Protein AF-A0A4Y2Q622-F1 (afdb_monomer_lite)

pLDDT: mean 90.18, std 12.67, range [44.5, 98.25]

Foldseek 3Di:
DPDPVQQQAQDDDDQVVQADPVVRDTDDPVVV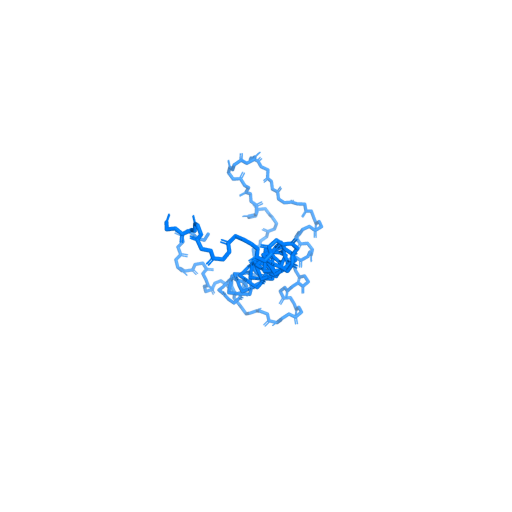VVLVCVCVVVVPGHVNSVVVVVVVVVVVVVVVVVVVVVVVVVVVVVVVCVVCVPCPPPDD

Secondary structure (DSSP, 8-state):
--SGGGGG--SPPPGGG-EETTTTEE--HHHHHHHHHHHHHTT--SHHHHHHHHHHHHHHHHHHHHHHHHHHHHHHHHHHHHH-GGGTT---

Organism: Araneus ventricosus (NCBI:txid182803)

Structure (mmCIF, N/CA/C/O backbone):
data_AF-A0A4Y2Q622-F1
#
_entry.id   AF-A0A4Y2Q622-F1
#
loop_
_atom_site.group_PDB
_atom_site.id
_atom_site.type_symbol
_atom_site.label_atom_id
_atom_site.label_alt_id
_atom_site.label_comp_id
_atom_site.label_asym_id
_atom_site.label_entity_id
_atom_site.label_seq_id
_atom_site.pdbx_PDB_ins_code
_atom_site.Cartn_x
_atom_site.Cartn_y
_atom_site.Cartn_z
_atom_site.occupancy
_atom_site.B_iso_or_equiv
_atom_site.auth_seq_id
_atom_site.auth_comp_id
_atom_site.auth_asym_id
_atom_site.auth_atom_id
_atom_site.pdbx_PDB_model_num
ATOM 1 N N . MET A 1 1 ? 4.887 -7.782 10.036 1.00 70.38 1 MET A N 1
ATOM 2 C CA . MET A 1 1 ? 3.798 -8.775 10.204 1.00 70.38 1 MET A CA 1
ATOM 3 C C . MET A 1 1 ? 4.454 -10.018 10.758 1.00 70.38 1 MET A C 1
ATOM 5 O O . MET A 1 1 ? 5.055 -10.775 10.011 1.00 70.38 1 MET A O 1
ATOM 9 N N . ASP A 1 2 ? 4.427 -10.162 12.077 1.00 79.50 2 ASP A N 1
ATOM 10 C CA . ASP A 1 2 ? 5.351 -11.076 12.773 1.00 79.50 2 ASP 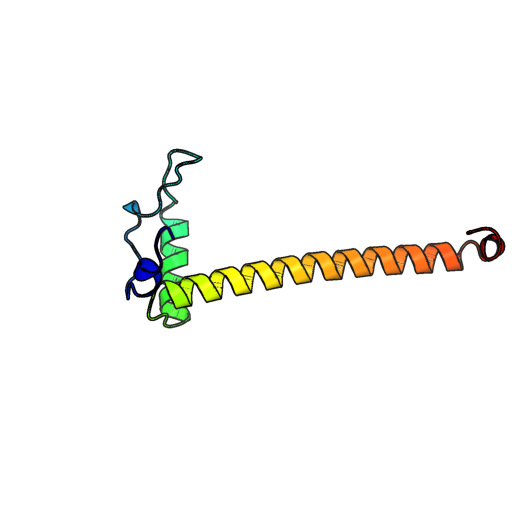A CA 1
ATOM 11 C C . ASP A 1 2 ? 4.650 -12.379 13.183 1.00 79.50 2 ASP A C 1
ATOM 13 O O . ASP A 1 2 ? 5.258 -13.294 13.728 1.00 79.50 2 ASP A O 1
ATOM 17 N N . SER A 1 3 ? 3.350 -12.465 12.897 1.00 88.75 3 SER A N 1
ATOM 18 C CA . SER A 1 3 ? 2.530 -13.662 13.011 1.00 88.75 3 SER A CA 1
ATOM 19 C C . SER A 1 3 ? 1.401 -13.611 11.982 1.00 88.75 3 SER A C 1
ATOM 21 O O . SER A 1 3 ? 0.989 -12.536 11.542 1.00 88.75 3 SER A O 1
ATOM 23 N N . HIS A 1 4 ? 0.886 -14.782 11.607 1.00 90.00 4 HIS A N 1
ATOM 24 C CA . HIS A 1 4 ? -0.193 -14.883 10.623 1.00 90.00 4 HIS A CA 1
ATOM 25 C C . HIS A 1 4 ? -1.521 -14.307 11.142 1.00 90.00 4 HIS A C 1
ATOM 27 O O . HIS A 1 4 ? -2.270 -13.723 10.377 1.00 90.00 4 HIS A O 1
ATOM 33 N N . GLN A 1 5 ? -1.762 -14.361 12.456 1.00 93.50 5 GLN A N 1
ATOM 34 C CA . GLN A 1 5 ? -2.954 -13.774 13.085 1.00 93.50 5 GLN A CA 1
ATOM 35 C C . GLN A 1 5 ? -3.098 -12.268 12.837 1.00 93.50 5 GLN A C 1
ATOM 37 O O . GLN A 1 5 ? -4.215 -11.765 12.822 1.00 93.50 5 GLN A O 1
ATOM 42 N N . LYS A 1 6 ? -1.990 -11.547 12.606 1.00 90.62 6 LYS A N 1
ATOM 43 C CA . LYS A 1 6 ? -2.047 -10.113 12.294 1.00 90.62 6 LYS A CA 1
ATOM 44 C C . LYS A 1 6 ? -2.763 -9.823 10.974 1.00 90.62 6 LYS A C 1
ATOM 46 O O . LYS A 1 6 ? -3.210 -8.703 10.787 1.00 90.62 6 LYS A O 1
ATOM 51 N N . PHE A 1 7 ? -2.867 -10.791 10.060 1.00 94.81 7 PHE A N 1
ATOM 52 C CA . PHE A 1 7 ? -3.601 -10.624 8.801 1.00 94.81 7 PHE A CA 1
ATOM 53 C C . PHE A 1 7 ? -5.112 -10.532 9.024 1.00 94.81 7 PHE A C 1
ATOM 55 O O . PHE A 1 7 ? -5.787 -9.825 8.282 1.00 94.81 7 PHE A O 1
ATOM 62 N 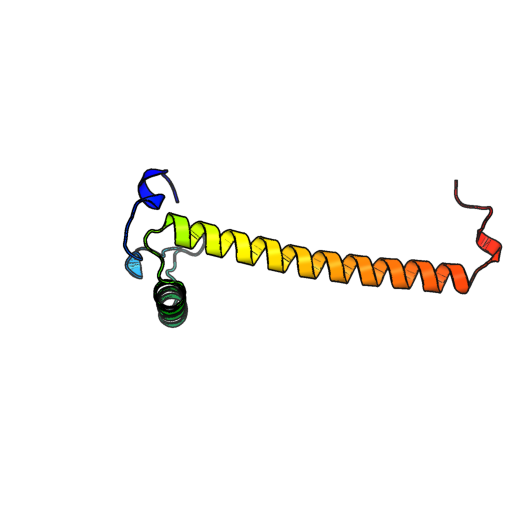N . ASP A 1 8 ? -5.620 -11.187 10.068 1.00 96.38 8 ASP A N 1
ATOM 63 C CA . ASP A 1 8 ? -7.045 -11.217 10.399 1.00 96.38 8 ASP A CA 1
ATOM 64 C C . ASP A 1 8 ? -7.504 -9.954 11.152 1.00 96.38 8 ASP A C 1
ATOM 66 O O . ASP A 1 8 ? -8.687 -9.802 11.447 1.00 96.38 8 ASP A O 1
ATOM 70 N N . GLU A 1 9 ? -6.594 -9.032 11.487 1.00 95.56 9 GLU A N 1
ATOM 71 C CA . GLU A 1 9 ? -6.942 -7.793 12.183 1.00 95.56 9 GLU A CA 1
ATOM 72 C C . GLU A 1 9 ? -7.817 -6.896 11.302 1.00 95.56 9 GLU A C 1
ATOM 74 O O . GLU A 1 9 ? -7.369 -6.375 10.282 1.00 95.56 9 GLU A O 1
ATOM 79 N N . GLU A 1 10 ? -9.061 -6.672 11.730 1.00 96.88 10 GLU A N 1
ATOM 80 C CA . GLU A 1 10 ? -10.092 -5.983 10.939 1.00 96.88 10 GLU A CA 1
ATOM 81 C C . GLU A 1 10 ? -10.022 -4.446 10.987 1.00 96.88 10 GLU A C 1
ATOM 83 O O . GLU A 1 10 ? -10.968 -3.734 10.644 1.00 96.88 10 GLU A O 1
ATOM 88 N N . ARG A 1 11 ? -8.909 -3.899 11.474 1.00 94.75 11 ARG A N 1
ATOM 89 C CA . ARG A 1 11 ? -8.719 -2.457 11.621 1.00 94.75 11 ARG A CA 1
ATOM 90 C C . ARG A 1 11 ? -7.298 -2.070 11.276 1.00 94.75 11 ARG A C 1
ATOM 92 O O . ARG A 1 11 ? -6.361 -2.801 11.588 1.00 94.75 11 ARG A O 1
ATOM 99 N N . LEU A 1 12 ? -7.150 -0.867 10.734 1.00 95.00 12 LEU A N 1
ATOM 100 C CA . LEU A 1 12 ? -5.843 -0.244 10.627 1.00 95.00 12 LEU A CA 1
ATOM 101 C C . LEU A 1 12 ? -5.289 0.003 12.051 1.00 95.00 12 LEU A C 1
ATOM 103 O O . LEU A 1 12 ? -6.011 0.568 12.886 1.00 95.00 12 LEU A O 1
ATOM 107 N N . PRO A 1 13 ? -4.049 -0.421 12.358 1.00 93.56 13 PRO A N 1
ATOM 108 C CA . PRO A 1 13 ? -3.398 -0.142 13.634 1.00 93.56 13 PRO A CA 1
ATOM 109 C C . PRO A 1 13 ? -3.300 1.361 13.910 1.00 93.56 13 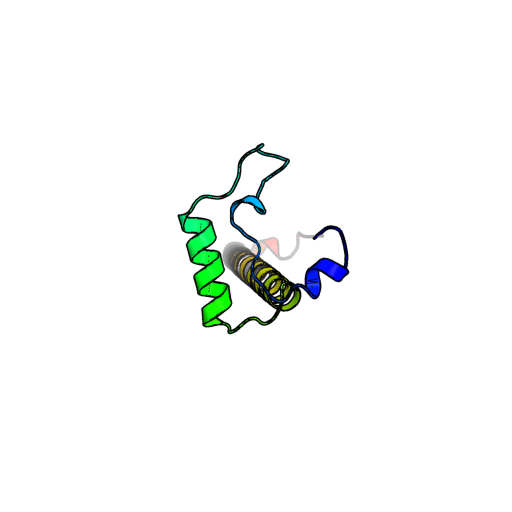PRO A C 1
ATOM 111 O O . PRO A 1 13 ? -3.342 2.167 12.985 1.00 93.56 13 PRO A O 1
ATOM 114 N N . SER A 1 14 ? -3.142 1.751 15.177 1.00 94.94 14 SER A N 1
ATOM 115 C CA . SER A 1 14 ? -2.870 3.155 15.516 1.00 94.94 14 SER A CA 1
ATOM 116 C C . SER A 1 14 ? -1.513 3.598 14.969 1.00 94.94 14 SER A C 1
ATOM 118 O O . SER A 1 14 ? -0.622 2.766 14.806 1.00 94.94 14 SER A O 1
ATOM 120 N N . ILE A 1 15 ? -1.323 4.907 14.765 1.00 95.62 15 ILE A N 1
ATOM 121 C CA . ILE A 1 15 ? -0.043 5.477 14.309 1.00 95.62 15 ILE A CA 1
ATOM 122 C C . ILE A 1 15 ? 1.144 5.058 15.194 1.00 95.62 15 ILE A C 1
ATOM 124 O O . ILE A 1 15 ? 2.208 4.738 14.676 1.00 95.62 15 ILE A O 1
ATOM 128 N N . ASP A 1 16 ? 0.933 4.926 16.507 1.00 92.88 16 ASP A N 1
ATOM 129 C CA . ASP A 1 16 ? 1.958 4.480 17.466 1.00 92.88 16 ASP A CA 1
ATOM 130 C C . ASP A 1 16 ? 2.447 3.042 17.218 1.00 92.88 16 ASP A C 1
ATOM 132 O O . ASP A 1 16 ? 3.487 2.635 17.727 1.00 92.88 16 ASP A O 1
ATOM 136 N N . SER A 1 17 ? 1.691 2.253 16.449 1.00 90.88 17 SER A N 1
ATOM 137 C CA . SER A 1 17 ? 2.066 0.887 16.067 1.00 90.88 17 SER A CA 1
ATOM 138 C C . SER A 1 17 ? 3.033 0.850 14.878 1.00 90.88 17 SER A C 1
ATOM 140 O O . SER A 1 17 ? 3.559 -0.215 14.556 1.00 90.88 17 SER A O 1
ATOM 142 N N . PHE A 1 18 ? 3.263 1.986 14.214 1.00 89.25 18 PHE A N 1
ATOM 143 C CA . PHE A 1 18 ? 4.135 2.114 13.049 1.00 89.25 18 PHE A CA 1
ATOM 144 C C . PHE A 1 18 ? 5.519 2.624 13.454 1.00 89.25 18 PHE A C 1
ATOM 146 O O . PHE A 1 18 ? 5.959 3.664 12.972 1.00 89.25 18 PHE A O 1
ATOM 153 N N . ASP A 1 19 ? 6.200 1.893 14.339 1.00 89.94 19 ASP A N 1
ATOM 154 C CA . ASP A 1 19 ? 7.577 2.190 14.741 1.00 89.94 19 ASP A CA 1
ATOM 155 C C . ASP A 1 19 ? 8.586 1.352 13.946 1.00 89.94 19 ASP A C 1
ATOM 157 O O . ASP A 1 19 ? 8.432 0.139 13.770 1.00 89.94 19 ASP A O 1
ATOM 161 N N . SER A 1 20 ? 9.631 2.007 13.447 1.00 88.56 20 SER A N 1
ATOM 162 C CA . SER A 1 20 ? 10.704 1.350 12.710 1.00 88.56 20 SER A CA 1
ATOM 163 C C . SER A 1 20 ? 11.851 1.013 13.650 1.00 88.56 20 SER A C 1
ATOM 165 O O . SER A 1 20 ? 12.574 1.894 14.108 1.00 88.56 20 SER A O 1
ATOM 167 N N . THR A 1 21 ? 12.116 -0.279 13.854 1.00 88.69 21 THR A N 1
ATOM 168 C CA . THR A 1 21 ? 13.281 -0.727 14.638 1.00 88.69 21 THR A CA 1
ATOM 169 C C . THR A 1 21 ? 14.612 -0.285 14.016 1.00 88.69 21 THR A C 1
ATOM 171 O O . THR A 1 21 ? 15.608 -0.156 14.722 1.00 88.69 21 THR A O 1
ATOM 174 N N . LEU A 1 22 ? 14.644 -0.042 12.699 1.00 91.25 22 LEU A N 1
ATOM 175 C CA . LEU A 1 22 ? 15.852 0.384 11.990 1.00 91.25 22 LEU A CA 1
ATOM 176 C C . LEU A 1 22 ? 16.197 1.854 12.261 1.00 91.25 22 LEU A C 1
ATOM 178 O O . LEU A 1 22 ? 17.372 2.189 12.391 1.00 91.25 22 LEU A O 1
ATOM 182 N N . THR A 1 23 ? 15.190 2.727 12.321 1.00 91.44 23 THR A N 1
ATOM 183 C CA . THR A 1 23 ? 15.386 4.177 12.496 1.00 91.44 23 THR A CA 1
ATOM 184 C C . THR A 1 23 ? 15.083 4.655 13.916 1.00 91.44 23 THR A C 1
ATOM 186 O O . THR A 1 23 ? 15.464 5.767 14.268 1.00 91.44 23 THR A O 1
ATOM 189 N N . GLY A 1 24 ? 14.434 3.824 14.739 1.00 90.50 24 GLY A N 1
ATOM 190 C CA . GLY A 1 24 ? 13.962 4.170 16.083 1.00 90.50 24 GLY A CA 1
ATOM 191 C C . GLY A 1 24 ? 12.903 5.272 16.079 1.00 90.50 24 GLY A C 1
ATOM 192 O O . GLY A 1 24 ? 12.806 6.031 17.041 1.00 90.50 24 GLY A O 1
ATOM 193 N N . SER A 1 25 ? 12.191 5.425 14.963 1.00 90.75 25 SER A N 1
ATOM 194 C CA . SER A 1 25 ? 11.219 6.490 14.752 1.00 90.75 25 SER A CA 1
ATOM 195 C C . SER A 1 25 ? 9.956 5.946 14.105 1.00 90.75 25 SER A C 1
ATOM 197 O O . SER A 1 25 ? 10.022 5.078 13.227 1.00 90.75 25 SER A O 1
ATOM 199 N N . GLY A 1 26 ? 8.825 6.535 14.486 1.00 93.88 26 GLY A N 1
ATOM 200 C CA . GLY A 1 26 ? 7.550 6.287 13.837 1.00 93.88 26 GLY A CA 1
ATOM 201 C C . GLY A 1 26 ? 7.439 6.918 12.448 1.00 93.88 26 GLY A C 1
ATOM 202 O O . GLY A 1 26 ? 8.346 7.612 11.974 1.00 93.88 26 GLY A O 1
ATOM 203 N N . ILE A 1 27 ? 6.296 6.687 11.812 1.00 94.94 27 ILE A N 1
ATOM 204 C CA . ILE A 1 27 ? 5.900 7.365 10.571 1.00 94.94 27 ILE A CA 1
ATOM 205 C C . ILE A 1 27 ? 5.357 8.772 10.844 1.00 94.94 27 ILE A C 1
ATOM 207 O O . ILE A 1 27 ? 5.028 9.122 11.979 1.00 94.94 27 ILE A O 1
ATOM 211 N N . THR A 1 28 ? 5.240 9.585 9.795 1.00 95.81 28 THR A N 1
ATOM 212 C CA . THR A 1 28 ? 4.633 10.914 9.910 1.00 95.81 28 THR A CA 1
ATOM 213 C C . THR A 1 28 ? 3.102 10.839 9.952 1.00 95.81 28 THR A C 1
ATOM 215 O O . THR A 1 28 ? 2.492 9.879 9.474 1.00 95.81 28 THR A O 1
ATOM 218 N N . ASP A 1 29 ? 2.454 11.894 10.460 1.00 96.62 29 ASP A N 1
ATOM 219 C CA . ASP A 1 29 ? 0.989 12.030 10.404 1.00 96.62 29 ASP A CA 1
ATOM 220 C C . ASP A 1 29 ? 0.456 11.989 8.961 1.00 96.62 29 ASP A C 1
ATOM 222 O O . ASP A 1 29 ? -0.656 11.522 8.706 1.00 96.62 29 ASP A O 1
ATOM 226 N N . GLU A 1 30 ? 1.246 12.479 8.001 1.00 97.31 30 GLU A N 1
ATOM 227 C CA . GLU A 1 30 ? 0.889 12.461 6.586 1.00 97.31 30 GLU A CA 1
ATOM 228 C C . GLU A 1 30 ? 0.894 11.041 6.012 1.00 97.31 30 GLU A C 1
ATOM 230 O O . GLU A 1 30 ? -0.070 10.664 5.337 1.00 97.31 30 GLU A O 1
ATOM 235 N N . ASP A 1 31 ? 1.910 10.240 6.340 1.00 96.19 31 ASP A N 1
ATOM 236 C CA . ASP A 1 31 ? 1.984 8.829 5.947 1.00 96.19 31 ASP A CA 1
ATOM 237 C C . ASP A 1 31 ? 0.810 8.038 6.532 1.00 96.19 31 ASP A C 1
ATOM 239 O O . ASP A 1 31 ? 0.154 7.255 5.839 1.00 96.19 31 ASP A O 1
ATOM 243 N N . TYR A 1 32 ? 0.480 8.287 7.801 1.00 97.12 32 TYR A N 1
ATOM 244 C CA . TYR A 1 32 ? -0.647 7.625 8.447 1.00 97.12 32 TYR A CA 1
ATOM 245 C C . TYR A 1 32 ? -1.988 8.038 7.827 1.00 97.12 32 TYR A C 1
ATOM 247 O O . TYR A 1 32 ? -2.834 7.188 7.537 1.00 97.12 32 TYR A O 1
ATOM 255 N N . ARG A 1 33 ? -2.175 9.330 7.529 1.00 98.25 33 ARG A N 1
ATOM 256 C CA . ARG A 1 33 ? -3.353 9.823 6.801 1.00 98.25 33 ARG A CA 1
ATOM 257 C C . ARG A 1 33 ? -3.472 9.166 5.427 1.00 98.25 33 ARG A C 1
ATOM 259 O O . ARG A 1 33 ? -4.579 8.828 5.009 1.00 98.25 33 ARG A O 1
ATOM 266 N N . HIS A 1 34 ? -2.360 8.961 4.727 1.00 97.06 34 HIS A N 1
ATOM 267 C CA . HIS A 1 34 ? -2.359 8.230 3.464 1.00 97.06 34 HIS A CA 1
ATOM 268 C C . HIS A 1 34 ? -2.816 6.776 3.652 1.00 97.06 34 HIS A C 1
ATOM 270 O O . HIS A 1 34 ? -3.710 6.327 2.934 1.00 97.06 34 HIS A O 1
ATOM 276 N N . ALA A 1 35 ? -2.294 6.067 4.658 1.00 96.62 35 ALA A N 1
ATOM 277 C CA . ALA A 1 35 ? -2.727 4.706 4.975 1.00 96.62 35 ALA A CA 1
ATOM 278 C C . ALA A 1 35 ? -4.239 4.628 5.260 1.00 96.62 35 ALA A C 1
ATOM 280 O O . ALA A 1 35 ? -4.912 3.726 4.761 1.00 96.62 35 ALA A O 1
ATOM 281 N N . GLN A 1 36 ? -4.795 5.611 5.976 1.00 97.94 36 GLN A N 1
ATOM 282 C CA . GLN A 1 36 ? -6.239 5.722 6.210 1.00 97.94 36 GLN A CA 1
ATOM 283 C C . GLN A 1 36 ? -7.031 5.965 4.919 1.00 97.94 36 GLN A C 1
ATOM 285 O O . GLN A 1 36 ? -8.100 5.382 4.735 1.00 97.94 36 GLN A O 1
ATOM 290 N N . ILE A 1 37 ? -6.537 6.818 4.017 1.00 98.12 37 ILE A N 1
ATOM 291 C CA . ILE A 1 37 ? -7.177 7.056 2.716 1.00 98.12 37 ILE A CA 1
ATOM 292 C C . ILE A 1 37 ? -7.211 5.761 1.908 1.00 98.12 37 ILE A C 1
ATOM 294 O O . ILE A 1 37 ? -8.275 5.397 1.417 1.00 98.12 37 ILE A O 1
ATOM 298 N N . VAL A 1 38 ? -6.088 5.047 1.810 1.00 97.62 38 VAL A N 1
ATOM 299 C CA . VAL A 1 38 ? -5.997 3.763 1.098 1.00 97.62 38 VAL A CA 1
ATOM 300 C C . VAL A 1 38 ? -6.959 2.741 1.703 1.00 97.62 38 VAL A C 1
ATOM 302 O O . VAL A 1 38 ? -7.753 2.151 0.972 1.00 97.62 38 VAL A O 1
ATOM 305 N N . TRP A 1 39 ? -6.952 2.590 3.031 1.00 98.19 39 TRP A N 1
ATOM 306 C CA . TRP A 1 39 ? -7.845 1.677 3.745 1.00 98.19 39 TRP A CA 1
ATOM 307 C C . TRP A 1 39 ? -9.317 1.908 3.398 1.00 98.19 39 TRP A C 1
ATOM 309 O O . TRP A 1 39 ? -10.030 0.978 3.021 1.00 98.19 39 TRP A O 1
ATOM 319 N N . ASN A 1 40 ? -9.757 3.166 3.465 1.00 97.94 40 ASN A N 1
ATOM 320 C CA . ASN A 1 40 ? -11.145 3.533 3.205 1.00 97.94 40 ASN A CA 1
ATOM 321 C C . ASN A 1 40 ? -11.503 3.480 1.714 1.00 97.94 40 ASN A C 1
ATOM 323 O O . ASN A 1 40 ? -12.587 3.023 1.363 1.00 97.94 40 ASN A O 1
ATOM 327 N N . TYR A 1 41 ? -10.608 3.930 0.832 1.00 98.25 41 TYR A N 1
ATOM 328 C CA . TYR A 1 41 ? -10.852 3.987 -0.611 1.00 98.25 41 TYR A CA 1
ATOM 329 C C . TYR A 1 41 ? -11.055 2.595 -1.213 1.00 98.25 41 TYR A C 1
ATOM 331 O O . TYR A 1 41 ? -11.973 2.391 -2.005 1.00 98.25 41 TYR A O 1
ATOM 339 N N . PHE A 1 42 ? -10.228 1.630 -0.807 1.00 97.44 42 PHE A N 1
ATOM 340 C CA . PHE A 1 42 ? -10.343 0.242 -1.253 1.00 97.44 42 PHE A CA 1
ATOM 341 C C . PHE A 1 42 ? -11.315 -0.587 -0.404 1.00 97.44 42 PHE A C 1
ATOM 343 O O . PHE A 1 42 ? -11.538 -1.754 -0.718 1.00 97.44 42 PHE A O 1
ATOM 350 N N . ASN A 1 43 ? -11.921 0.015 0.628 1.00 97.38 43 ASN A N 1
ATOM 351 C CA . ASN A 1 43 ? -12.838 -0.642 1.559 1.00 97.38 43 ASN A CA 1
ATOM 352 C C . ASN A 1 43 ? -12.247 -1.950 2.120 1.00 97.38 43 ASN A C 1
ATOM 354 O O . ASN A 1 43 ? -12.883 -3.008 2.081 1.00 97.38 43 ASN A O 1
ATOM 358 N N . LEU A 1 44 ? -10.999 -1.858 2.583 1.00 97.88 44 LEU A N 1
ATOM 359 C CA . LEU A 1 44 ? -10.235 -2.994 3.085 1.00 97.88 44 LEU A CA 1
ATOM 360 C C . LEU A 1 44 ? -10.808 -3.462 4.420 1.00 97.88 44 LEU A C 1
ATOM 362 O O . LEU A 1 44 ? -11.155 -2.656 5.287 1.00 97.88 44 LEU A O 1
ATOM 366 N N . LYS A 1 45 ? -10.929 -4.778 4.569 1.00 97.50 45 LYS A N 1
ATOM 367 C CA . LYS A 1 45 ? -11.584 -5.400 5.722 1.00 97.50 45 LYS A CA 1
ATOM 368 C C . LYS A 1 45 ? -10.610 -5.828 6.790 1.00 97.50 45 LYS A C 1
ATOM 370 O O . LYS A 1 45 ? -10.998 -5.892 7.945 1.00 97.50 45 LYS A O 1
ATOM 375 N N . ASN A 1 46 ? -9.387 -6.168 6.403 1.00 97.31 46 ASN A N 1
ATOM 376 C CA . ASN A 1 46 ? -8.370 -6.639 7.319 1.00 97.31 46 ASN A CA 1
ATOM 377 C C . ASN A 1 46 ? -6.964 -6.286 6.825 1.00 97.31 46 ASN A C 1
ATOM 379 O O . ASN A 1 46 ? -6.753 -5.858 5.686 1.00 97.31 46 ASN A O 1
ATOM 383 N N . MET A 1 47 ? -5.992 -6.453 7.713 1.00 96.19 47 MET A N 1
ATOM 384 C CA . MET A 1 47 ? -4.591 -6.166 7.428 1.00 96.19 47 MET A CA 1
ATOM 385 C C . MET A 1 47 ? -4.004 -7.061 6.335 1.00 96.19 47 MET A C 1
ATOM 387 O O . MET A 1 47 ? -3.038 -6.657 5.689 1.00 96.19 47 MET A O 1
ATOM 391 N N . GLY A 1 48 ? -4.577 -8.241 6.092 1.00 96.75 48 GLY A N 1
ATOM 392 C CA . GLY A 1 48 ? -4.189 -9.093 4.975 1.00 96.75 48 GLY A CA 1
ATOM 393 C C . GLY A 1 48 ? -4.526 -8.494 3.617 1.00 96.75 48 GLY A C 1
ATOM 394 O O . GLY A 1 48 ? -3.647 -8.395 2.769 1.00 96.75 48 GLY A O 1
ATOM 395 N N . GLU A 1 49 ? -5.746 -7.989 3.435 1.00 97.94 49 GLU A N 1
ATOM 396 C CA . GLU A 1 49 ? -6.129 -7.287 2.203 1.00 97.94 49 GLU A CA 1
ATOM 397 C C . GLU A 1 49 ? -5.279 -6.019 1.990 1.00 97.94 49 GLU A C 1
ATOM 399 O 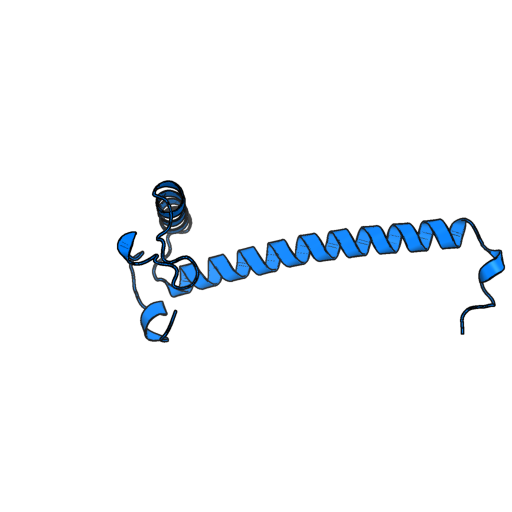O . GLU A 1 49 ? -4.893 -5.708 0.861 1.00 97.94 49 GLU A O 1
ATOM 404 N N . TYR A 1 50 ? -4.933 -5.306 3.070 1.00 96.94 50 TYR A N 1
ATOM 405 C CA . TYR A 1 50 ? -4.007 -4.168 3.014 1.00 96.94 50 TYR A CA 1
ATOM 406 C C . TYR A 1 50 ? -2.596 -4.579 2.580 1.00 96.94 50 TYR A C 1
ATOM 408 O O . TYR A 1 50 ? -1.986 -3.919 1.737 1.00 96.94 50 TYR A O 1
ATOM 416 N N . HIS A 1 51 ? -2.085 -5.684 3.123 1.00 95.06 51 HIS A N 1
ATOM 417 C CA . HIS A 1 51 ? -0.787 -6.233 2.748 1.00 95.06 51 HIS A CA 1
ATOM 418 C C . HIS A 1 51 ? -0.753 -6.679 1.283 1.00 95.06 51 HIS A C 1
ATOM 420 O O . HIS A 1 51 ? 0.161 -6.295 0.556 1.00 95.06 51 HIS A O 1
ATOM 426 N N . ASP A 1 52 ? -1.763 -7.421 0.830 1.00 96.62 52 ASP A N 1
ATOM 427 C CA . ASP A 1 52 ? -1.863 -7.893 -0.553 1.00 96.62 52 ASP A CA 1
ATOM 428 C C . ASP A 1 52 ? -1.902 -6.724 -1.542 1.00 96.62 52 ASP A C 1
ATOM 430 O O . ASP A 1 52 ? -1.239 -6.760 -2.583 1.00 96.62 52 ASP A O 1
ATOM 434 N N . LEU A 1 53 ? -2.636 -5.656 -1.208 1.00 97.50 53 LEU A N 1
ATOM 435 C CA . LEU A 1 53 ? -2.663 -4.434 -2.007 1.00 97.50 53 LEU A CA 1
ATOM 436 C C . LEU A 1 53 ? -1.273 -3.792 -2.095 1.00 97.50 53 LEU A C 1
ATOM 438 O O . LEU A 1 53 ? -0.833 -3.450 -3.192 1.00 97.50 53 LEU A O 1
ATOM 442 N N . TYR A 1 54 ? -0.581 -3.647 -0.963 1.00 94.81 54 TYR A N 1
ATOM 443 C CA . TYR A 1 54 ? 0.763 -3.073 -0.920 1.00 94.81 54 TYR A CA 1
ATOM 444 C C . TYR A 1 54 ? 1.753 -3.880 -1.771 1.00 94.81 54 TYR A C 1
ATOM 446 O O . TYR A 1 54 ? 2.417 -3.316 -2.640 1.00 94.81 54 TYR A O 1
ATOM 454 N N . VAL A 1 55 ? 1.797 -5.203 -1.583 1.00 96.56 55 VAL A N 1
ATOM 455 C CA . VAL A 1 55 ? 2.688 -6.100 -2.338 1.00 96.56 55 VAL A CA 1
ATOM 456 C C . VAL A 1 55 ? 2.371 -6.053 -3.829 1.00 96.56 55 VAL A C 1
ATOM 458 O O . VAL A 1 55 ? 3.278 -6.008 -4.657 1.00 96.56 55 VAL A O 1
ATOM 461 N N . LYS A 1 56 ? 1.089 -6.014 -4.199 1.00 97.62 56 LYS A N 1
ATOM 462 C CA . LYS A 1 56 ? 0.687 -5.888 -5.600 1.00 97.62 56 LYS A CA 1
ATOM 463 C C . LYS A 1 56 ? 1.178 -4.579 -6.217 1.00 97.62 56 LYS A C 1
ATOM 465 O O . LYS A 1 56 ? 1.666 -4.601 -7.344 1.00 97.62 56 LYS A O 1
ATOM 470 N N . CYS A 1 57 ? 1.052 -3.459 -5.508 1.00 96.88 57 CYS A N 1
ATOM 471 C CA . CYS A 1 57 ? 1.558 -2.170 -5.975 1.00 96.88 57 CYS A CA 1
ATOM 472 C C . CYS A 1 57 ? 3.080 -2.192 -6.166 1.00 96.88 57 CYS A C 1
ATOM 474 O O . CYS A 1 57 ? 3.550 -1.754 -7.213 1.00 96.88 57 CYS A O 1
ATOM 476 N N . ASP A 1 58 ? 3.827 -2.750 -5.212 1.00 96.69 58 ASP A N 1
ATOM 477 C CA . ASP A 1 58 ? 5.290 -2.854 -5.282 1.00 96.69 58 ASP A CA 1
ATOM 478 C C . ASP A 1 58 ? 5.748 -3.707 -6.478 1.00 96.69 58 ASP A C 1
ATOM 480 O O . ASP A 1 58 ? 6.559 -3.270 -7.293 1.00 96.69 58 ASP A O 1
ATOM 484 N N . VAL A 1 59 ? 5.135 -4.880 -6.675 1.00 97.69 59 VAL A N 1
ATOM 485 C CA . VAL A 1 59 ? 5.437 -5.762 -7.815 1.00 97.69 59 VAL A CA 1
ATOM 486 C C . VAL A 1 59 ? 5.152 -5.077 -9.151 1.00 97.69 59 VAL A C 1
ATOM 488 O O . VAL A 1 59 ? 5.950 -5.197 -10.079 1.00 97.69 59 VAL A O 1
ATOM 491 N N . LEU A 1 60 ? 4.034 -4.354 -9.265 1.00 97.88 60 LEU A N 1
ATOM 492 C CA . LEU A 1 60 ? 3.688 -3.631 -10.490 1.00 97.88 60 LEU A CA 1
ATOM 493 C C . LEU A 1 60 ? 4.663 -2.483 -10.776 1.00 97.88 60 LEU A C 1
ATOM 495 O O . LEU A 1 60 ? 5.073 -2.315 -11.921 1.00 97.88 60 LEU A O 1
ATOM 499 N N . GLN A 1 61 ? 5.063 -1.725 -9.753 1.00 97.38 61 GLN A N 1
ATOM 500 C CA . GLN A 1 61 ? 6.041 -0.644 -9.899 1.00 97.38 61 GLN A CA 1
ATOM 501 C C . GLN A 1 61 ? 7.417 -1.175 -10.307 1.00 97.38 61 GLN A C 1
ATOM 503 O O . GLN A 1 61 ? 8.049 -0.628 -11.209 1.00 97.38 61 GLN A O 1
ATOM 508 N N . LEU A 1 62 ? 7.873 -2.266 -9.687 1.00 97.81 62 LEU A N 1
ATOM 509 C CA . LEU A 1 62 ? 9.131 -2.907 -10.062 1.00 97.81 62 LEU A CA 1
ATOM 510 C C . LEU A 1 62 ? 9.075 -3.452 -11.492 1.00 97.81 62 LEU A C 1
ATOM 512 O O . LEU A 1 62 ? 10.024 -3.260 -12.251 1.00 97.81 62 LEU A O 1
ATOM 516 N N . ALA A 1 63 ? 7.968 -4.092 -11.880 1.00 98.00 63 ALA A N 1
ATOM 517 C CA . ALA A 1 63 ? 7.781 -4.599 -13.236 1.00 98.00 63 ALA A CA 1
ATOM 518 C C . ALA A 1 63 ? 7.858 -3.480 -14.287 1.00 98.00 63 ALA A C 1
ATOM 520 O O . ALA A 1 63 ? 8.571 -3.645 -15.273 1.00 98.00 63 ALA A O 1
ATOM 521 N N . ASP A 1 64 ? 7.209 -2.337 -14.045 1.00 98.00 64 ASP A N 1
ATOM 522 C CA . ASP A 1 64 ? 7.243 -1.167 -14.936 1.00 98.00 64 ASP A CA 1
ATOM 523 C C . ASP A 1 64 ? 8.674 -0.627 -15.123 1.00 98.00 64 ASP A C 1
ATOM 525 O O . ASP A 1 64 ? 9.148 -0.423 -16.244 1.00 98.00 64 ASP A O 1
ATOM 529 N N . VAL A 1 65 ? 9.430 -0.496 -14.027 1.00 97.75 65 VAL A N 1
ATOM 530 C CA . VAL A 1 65 ? 10.839 -0.071 -14.080 1.00 97.75 65 VAL A CA 1
ATOM 531 C C . VAL A 1 65 ? 11.695 -1.058 -14.882 1.00 97.75 65 VAL A C 1
ATOM 533 O O . VAL A 1 65 ? 12.514 -0.635 -15.705 1.00 97.75 65 VAL A O 1
ATOM 536 N N . PHE A 1 66 ? 11.520 -2.365 -14.665 1.00 97.56 66 PHE A N 1
ATOM 537 C CA . PHE A 1 66 ? 12.276 -3.391 -15.387 1.00 97.56 66 PHE A CA 1
ATOM 538 C C . PHE A 1 66 ? 11.914 -3.457 -16.870 1.00 97.56 66 PHE A C 1
ATOM 540 O O . PHE A 1 66 ? 12.812 -3.608 -17.699 1.00 97.56 66 PHE A O 1
ATOM 547 N N . GLU A 1 67 ? 10.637 -3.314 -17.218 1.00 97.62 67 GLU A N 1
ATOM 548 C CA . GLU A 1 67 ? 10.184 -3.278 -18.608 1.00 97.62 67 GLU A CA 1
ATOM 549 C C . GLU A 1 67 ? 10.768 -2.065 -19.339 1.00 97.62 67 GLU A C 1
ATOM 551 O O . GLU A 1 67 ? 11.341 -2.208 -20.421 1.00 97.62 67 GLU A O 1
ATOM 556 N N . ASN A 1 68 ? 10.734 -0.884 -18.717 1.00 97.19 68 ASN A N 1
ATOM 557 C CA . ASN A 1 68 ? 11.347 0.315 -19.281 1.00 97.19 68 ASN A CA 1
ATOM 558 C C . ASN A 1 68 ? 12.864 0.149 -19.481 1.00 97.19 68 ASN A C 1
ATOM 560 O O . ASN A 1 68 ? 13.404 0.505 -20.529 1.00 97.19 68 ASN A O 1
ATOM 564 N N . TYR A 1 69 ? 13.561 -0.441 -18.508 1.00 97.00 69 TYR A N 1
ATOM 565 C CA . TYR A 1 69 ? 14.989 -0.727 -18.638 1.00 97.00 69 TYR A CA 1
ATOM 566 C C . TYR A 1 69 ? 15.286 -1.716 -19.776 1.00 97.00 69 TYR A C 1
ATOM 568 O O . TYR A 1 69 ? 16.213 -1.496 -20.560 1.00 97.00 69 TYR A O 1
ATOM 576 N N . ALA A 1 70 ? 14.481 -2.773 -19.909 1.00 97.12 70 ALA A N 1
ATOM 577 C CA . ALA A 1 70 ? 14.603 -3.737 -20.997 1.00 97.12 70 ALA A CA 1
ATOM 578 C C . ALA A 1 70 ? 1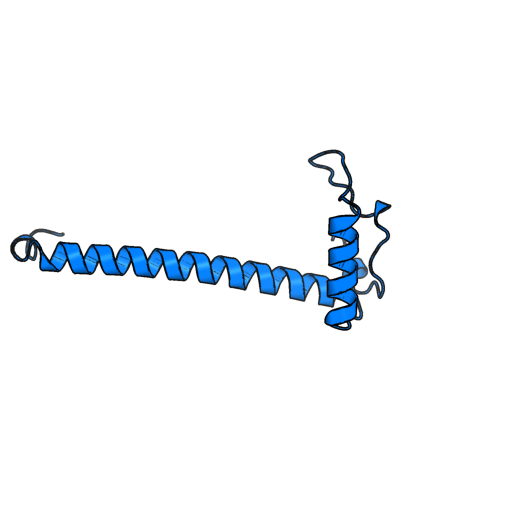4.388 -3.072 -22.363 1.00 97.12 70 ALA A C 1
ATOM 580 O O . ALA A 1 70 ? 15.184 -3.294 -23.274 1.00 97.12 70 ALA A O 1
ATOM 581 N N . ASN A 1 71 ? 13.386 -2.199 -22.492 1.00 96.81 71 ASN A N 1
ATOM 582 C CA . ASN A 1 71 ? 13.130 -1.444 -23.719 1.00 96.81 71 ASN A CA 1
ATOM 583 C C . ASN A 1 71 ? 14.330 -0.566 -24.109 1.00 96.81 71 ASN A C 1
ATOM 585 O O . ASN A 1 71 ? 14.777 -0.616 -25.253 1.00 96.81 71 ASN A O 1
ATOM 589 N N . ILE A 1 72 ? 14.928 0.151 -23.151 1.00 96.38 72 ILE A N 1
ATOM 590 C CA . ILE A 1 72 ? 16.133 0.965 -23.390 1.00 96.38 72 ILE A CA 1
ATOM 591 C C . ILE A 1 72 ? 17.308 0.106 -23.884 1.00 96.38 72 ILE A C 1
ATOM 593 O O . ILE A 1 72 ? 18.024 0.503 -24.807 1.00 96.38 72 ILE A O 1
ATOM 597 N N . ILE A 1 73 ? 17.523 -1.073 -23.289 1.00 96.19 73 ILE A N 1
ATOM 598 C CA . ILE A 1 73 ? 18.572 -2.002 -23.738 1.00 96.19 73 ILE A CA 1
ATOM 599 C C . ILE A 1 73 ? 18.297 -2.478 -25.163 1.00 96.19 73 ILE A C 1
ATOM 601 O O . ILE A 1 73 ? 19.210 -2.477 -25.990 1.00 96.19 73 ILE A O 1
ATOM 605 N N . MET A 1 74 ? 17.063 -2.886 -25.456 1.00 93.88 74 MET A N 1
ATOM 606 C CA . MET A 1 74 ? 16.692 -3.385 -26.779 1.00 93.88 74 MET A CA 1
ATOM 607 C C . MET A 1 74 ? 16.890 -2.307 -27.846 1.00 93.88 74 MET A C 1
ATOM 609 O O . MET A 1 74 ? 17.513 -2.580 -28.874 1.00 93.88 74 MET A O 1
ATOM 613 N N . ASP A 1 75 ? 16.487 -1.067 -27.568 1.00 94.38 75 ASP A N 1
ATOM 614 C CA . ASP A 1 75 ? 16.726 0.076 -28.451 1.00 94.38 75 ASP A CA 1
ATOM 615 C C . ASP A 1 75 ? 18.221 0.317 -28.688 1.00 94.38 75 ASP A C 1
ATOM 617 O O . ASP A 1 75 ? 18.650 0.535 -29.828 1.00 94.38 75 ASP A O 1
ATOM 621 N N . TRP A 1 76 ? 19.045 0.231 -27.639 1.00 93.75 76 TRP A N 1
ATOM 622 C CA . TRP A 1 76 ? 20.496 0.362 -27.763 1.00 93.75 76 TRP A CA 1
ATOM 623 C C . TRP A 1 76 ? 21.107 -0.752 -28.625 1.00 93.75 76 TRP A C 1
ATOM 625 O O . TRP A 1 76 ? 21.914 -0.464 -29.515 1.00 93.75 76 TRP A O 1
ATOM 635 N N . ILE A 1 77 ? 20.703 -2.010 -28.421 1.00 92.31 77 ILE A N 1
ATOM 636 C CA . ILE A 1 77 ? 21.172 -3.165 -29.206 1.00 92.31 77 ILE A CA 1
ATOM 637 C C . ILE A 1 77 ? 20.784 -3.008 -30.679 1.00 92.31 77 ILE A C 1
ATOM 639 O O . ILE A 1 77 ? 21.619 -3.197 -31.567 1.00 92.31 77 ILE A O 1
ATOM 643 N N . VAL A 1 78 ? 19.540 -2.623 -30.965 1.00 91.31 78 VAL A N 1
ATOM 644 C CA . VAL A 1 78 ? 19.056 -2.425 -32.338 1.00 91.31 78 VAL A CA 1
ATOM 645 C C . VAL A 1 78 ? 19.799 -1.271 -33.014 1.00 91.31 78 VAL A C 1
ATOM 647 O O . VAL A 1 78 ? 20.268 -1.413 -34.149 1.00 91.31 78 VAL A O 1
ATOM 650 N N . CYS A 1 79 ? 19.975 -0.145 -32.318 1.00 84.62 79 CYS A N 1
ATOM 651 C CA . CYS A 1 79 ? 20.684 1.017 -32.848 1.00 84.62 79 CYS A CA 1
ATOM 652 C C . CYS A 1 79 ? 22.164 0.736 -33.117 1.00 84.62 79 CYS A C 1
ATOM 654 O O . CYS A 1 79 ? 22.698 1.237 -34.104 1.00 84.62 79 CYS A O 1
ATOM 656 N N . THR A 1 80 ? 22.838 -0.031 -32.259 1.00 83.25 80 THR A N 1
ATOM 657 C CA . THR A 1 80 ? 24.257 -0.383 -32.436 1.00 83.25 80 THR A CA 1
ATOM 658 C C . THR A 1 80 ? 24.453 -1.418 -33.539 1.00 83.25 80 THR A C 1
ATOM 660 O O . THR A 1 80 ? 25.317 -1.223 -34.394 1.00 83.25 80 THR A O 1
ATOM 663 N N . SER A 1 81 ? 23.595 -2.439 -33.604 1.00 78.06 81 SER A N 1
ATOM 664 C CA . SER A 1 81 ? 23.607 -3.448 -34.675 1.00 78.06 81 SER A CA 1
ATOM 665 C C . SER A 1 81 ? 23.365 -2.821 -36.050 1.00 78.06 81 SER A C 1
ATOM 667 O O . SER A 1 81 ? 24.046 -3.147 -37.017 1.00 78.06 81 SER A O 1
ATOM 669 N N . SER A 1 82 ? 22.455 -1.843 -36.131 1.00 76.06 82 SER A N 1
ATOM 670 C CA . SER A 1 82 ? 22.168 -1.115 -37.376 1.00 76.06 82 SER A CA 1
ATOM 671 C C . SER A 1 82 ? 23.307 -0.184 -37.814 1.00 76.06 82 SER A C 1
ATOM 673 O O . SER A 1 82 ? 23.384 0.188 -38.982 1.00 76.06 82 SER A O 1
ATOM 675 N N . ARG A 1 83 ? 24.186 0.224 -36.887 1.00 68.62 83 ARG A N 1
ATOM 676 C CA . ARG A 1 83 ? 25.273 1.187 -37.136 1.00 68.62 83 ARG A CA 1
ATOM 677 C C . ARG A 1 83 ? 26.608 0.514 -37.485 1.00 68.62 83 ARG A C 1
ATOM 679 O O . ARG A 1 83 ? 27.462 1.177 -38.064 1.00 68.62 83 ARG A O 1
ATOM 686 N N . HIS A 1 84 ? 26.765 -0.777 -37.177 1.00 64.50 84 HIS A N 1
ATOM 687 C CA . HIS A 1 84 ? 27.962 -1.583 -37.461 1.00 64.50 84 HIS A CA 1
ATOM 688 C C . HIS A 1 84 ? 27.597 -2.979 -38.014 1.00 64.50 84 HIS A C 1
ATOM 690 O O . HIS A 1 84 ? 27.764 -3.986 -37.317 1.00 64.50 84 HIS A O 1
ATOM 696 N N . PRO A 1 85 ? 27.098 -3.073 -39.264 1.00 61.84 85 PRO A N 1
ATOM 697 C CA . PRO A 1 85 ? 26.698 -4.346 -39.883 1.00 61.84 85 PRO A CA 1
ATOM 698 C C . PRO A 1 85 ? 27.866 -5.338 -40.087 1.00 61.84 85 PRO A C 1
ATOM 700 O O . PRO A 1 85 ? 27.667 -6.527 -40.318 1.00 61.84 85 PRO A O 1
ATOM 703 N N . ASP A 1 86 ? 29.103 -4.872 -39.981 1.00 61.75 86 ASP A N 1
ATOM 704 C CA . ASP A 1 86 ? 30.356 -5.601 -40.166 1.00 61.75 86 ASP A CA 1
ATOM 705 C C . ASP A 1 86 ? 30.786 -6.459 -38.953 1.00 61.75 86 ASP A C 1
ATOM 707 O O . ASP A 1 86 ? 31.702 -7.277 -39.067 1.00 61.75 86 ASP A O 1
ATOM 711 N N . LEU A 1 87 ? 30.089 -6.364 -37.812 1.00 58.56 87 LEU A N 1
ATOM 712 C CA . LEU A 1 87 ? 30.333 -7.203 -36.626 1.00 58.56 87 LEU A CA 1
ATOM 713 C C . LEU A 1 87 ? 29.534 -8.519 -36.598 1.00 58.56 87 LEU A C 1
ATOM 715 O O . LEU A 1 87 ? 29.757 -9.340 -35.707 1.00 58.56 87 LEU A O 1
ATOM 719 N N . HIS A 1 88 ? 28.683 -8.783 -37.598 1.00 57.81 88 HIS A N 1
ATOM 720 C CA . HIS A 1 88 ? 27.822 -9.977 -37.685 1.00 57.81 88 HIS A CA 1
ATOM 721 C C . HIS A 1 88 ? 28.556 -11.341 -37.724 1.00 57.81 88 HIS A C 1
ATOM 723 O O . HIS A 1 88 ? 27.900 -12.378 -37.768 1.00 57.81 88 HIS A O 1
ATOM 729 N N . GLY A 1 89 ? 29.895 -11.375 -37.678 1.00 54.31 89 GLY A N 1
ATOM 730 C CA . GLY A 1 89 ? 30.700 -12.604 -37.713 1.00 54.31 89 GLY A CA 1
ATOM 731 C C . GLY A 1 89 ? 31.773 -12.755 -36.626 1.00 54.31 89 GLY A C 1
ATOM 732 O O . GLY A 1 89 ? 32.638 -13.612 -36.784 1.00 54.31 89 GLY A O 1
ATOM 733 N N . LYS A 1 90 ? 31.787 -11.935 -35.562 1.00 55.78 90 LYS A N 1
ATOM 734 C CA . LYS A 1 90 ? 32.857 -11.979 -34.535 1.00 55.78 90 LYS A CA 1
ATOM 735 C C . LYS A 1 90 ? 32.409 -12.179 -33.084 1.00 55.78 90 LYS A C 1
ATOM 737 O O . LYS A 1 90 ? 33.246 -12.074 -32.194 1.00 55.78 90 LYS A O 1
ATOM 742 N N . ALA A 1 91 ? 31.147 -12.503 -32.834 1.00 47.22 91 ALA A N 1
ATOM 743 C CA . ALA A 1 91 ? 30.684 -12.846 -31.491 1.00 47.22 91 ALA A CA 1
ATOM 744 C C . ALA A 1 91 ? 30.444 -14.362 -31.385 1.00 47.22 91 ALA A C 1
ATOM 746 O O . ALA A 1 91 ? 29.378 -14.851 -31.756 1.00 47.22 91 ALA A O 1
ATOM 747 N N . VAL A 1 92 ? 31.472 -15.084 -30.924 1.00 44.50 92 VAL A N 1
ATOM 748 C CA . VAL A 1 92 ? 31.346 -16.338 -30.159 1.00 44.50 92 VAL A CA 1
ATOM 749 C C . VAL A 1 92 ? 31.707 -16.003 -28.723 1.00 44.50 92 VAL A C 1
ATOM 751 O O . VAL A 1 92 ? 32.715 -15.277 -28.557 1.00 44.50 92 VAL A O 1
#

Radius of gyration: 22.61 Å; chains: 1; bounding box: 46×29×58 Å

Sequence (92 aa):
MDSHQKFDEERLPSIDSFDSTLTGSGITDEDYRHAQIVWNYFNLKNMGEYHDLYVKCDVLQLADVFENYANIIMDWIVCTSSRHPDLHGKAV